Protein AF-A0A9E3K7C3-F1 (afdb_monomer_lite)

Foldseek 3Di:
DVVVVLVVVLVVLVVVLVVLVVVLVVLVVVLVCLVVVVQFDPDPVTDRPNVVSVVVNVVSVVVSVVSVVVSVCCVVCVDDDD

pLDDT: mean 85.53, std 9.81, range [46.81, 94.75]

Secondary structure (DSSP, 8-state):
-HHHHHHHHHHHHHHHHHHHHHHHHHHHHHHHHHHHTT-B-SSTT--BTHHHHHHHHHHHHHHHHHHHHHHHHHHHH-----

Structure (mmCIF, N/CA/C/O backbone):
data_AF-A0A9E3K7C3-F1
#
_entry.id   AF-A0A9E3K7C3-F1
#
loop_
_atom_site.group_PDB
_atom_site.id
_atom_site.type_symbol
_atom_site.label_atom_id
_atom_site.label_alt_id
_atom_site.label_comp_id
_atom_site.label_asym_id
_atom_site.label_entity_id
_atom_site.label_seq_id
_atom_site.pdbx_PDB_ins_code
_atom_site.Cartn_x
_atom_site.Cartn_y
_atom_site.Cartn_z
_atom_site.occupancy
_atom_site.B_iso_or_equiv
_atom_site.auth_seq_id
_atom_site.auth_comp_id
_atom_site.auth_asym_id
_atom_site.auth_atom_id
_atom_site.pdbx_PDB_model_num
ATOM 1 N N . PRO A 1 1 ? -18.584 12.851 23.123 1.00 74.69 1 PRO A N 1
ATOM 2 C CA . PRO A 1 1 ? -19.058 11.567 23.697 1.00 74.69 1 PRO A CA 1
ATOM 3 C C . PRO A 1 1 ? -18.318 10.335 23.125 1.00 74.69 1 PRO A C 1
ATOM 5 O O . PRO A 1 1 ? -18.025 10.306 21.930 1.00 74.69 1 PRO A O 1
ATOM 8 N N . PRO A 1 2 ? -18.031 9.313 23.954 1.00 76.94 2 PRO A N 1
ATOM 9 C CA . PRO A 1 2 ? -17.157 8.180 23.605 1.00 76.94 2 PRO A CA 1
ATOM 10 C C . PRO A 1 2 ? -17.672 7.320 22.438 1.00 76.94 2 PRO A C 1
ATOM 12 O O . PRO A 1 2 ? -16.885 6.810 21.645 1.00 76.94 2 PRO A O 1
ATOM 15 N N . ARG A 1 3 ? -18.997 7.231 22.252 1.00 75.25 3 ARG A N 1
ATOM 16 C CA . ARG A 1 3 ? -19.609 6.502 21.123 1.00 75.25 3 ARG A CA 1
ATOM 17 C C . ARG A 1 3 ? -19.332 7.162 19.764 1.00 75.25 3 ARG A C 1
ATOM 19 O O . ARG A 1 3 ? -19.128 6.460 18.784 1.00 75.25 3 ARG A O 1
ATOM 26 N N . VAL A 1 4 ? -19.266 8.496 19.713 1.00 84.94 4 VAL A N 1
ATOM 27 C CA . VAL A 1 4 ? -18.975 9.256 18.479 1.00 84.94 4 VAL A CA 1
ATOM 28 C C . VAL A 1 4 ? -17.500 9.135 18.097 1.00 84.94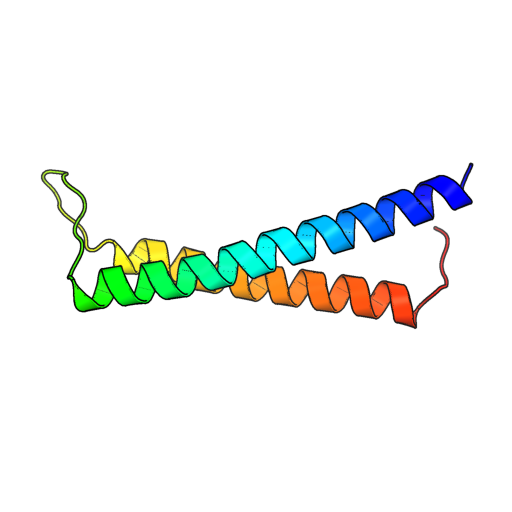 4 VAL A C 1
ATOM 30 O O . VAL A 1 4 ? -17.176 9.018 16.920 1.00 84.94 4 VAL A O 1
ATOM 33 N N . ASN A 1 5 ? -16.605 9.102 19.089 1.00 84.00 5 ASN A N 1
ATOM 34 C CA . ASN A 1 5 ? -15.178 8.893 18.847 1.00 84.00 5 ASN A CA 1
ATOM 35 C C . ASN A 1 5 ? -14.914 7.535 18.183 1.00 84.00 5 ASN A C 1
ATOM 37 O O . ASN A 1 5 ? -14.157 7.469 17.222 1.00 84.00 5 ASN A O 1
ATOM 41 N N . ARG A 1 6 ? -15.617 6.489 18.636 1.00 76.44 6 ARG A N 1
ATOM 42 C CA . ARG A 1 6 ? -15.520 5.136 18.077 1.00 76.44 6 ARG A CA 1
ATOM 43 C C . ARG A 1 6 ? -15.982 5.059 16.624 1.00 76.44 6 ARG A C 1
ATOM 45 O O . ARG A 1 6 ? -15.287 4.489 15.794 1.00 76.44 6 ARG A O 1
ATOM 52 N N . VAL A 1 7 ? -17.137 5.649 16.310 1.00 85.12 7 VAL A N 1
ATOM 53 C CA . VAL A 1 7 ? -17.638 5.685 14.924 1.00 85.12 7 VAL A CA 1
ATOM 54 C C . VAL A 1 7 ? -16.659 6.438 14.024 1.00 85.12 7 VAL A C 1
ATOM 56 O O . VAL A 1 7 ? -16.381 5.980 12.920 1.00 85.12 7 VAL A O 1
ATOM 59 N N . ARG A 1 8 ? -16.082 7.549 14.509 1.00 87.69 8 ARG A N 1
ATOM 60 C CA . ARG A 1 8 ? -15.058 8.292 13.764 1.00 87.69 8 ARG A CA 1
ATOM 61 C C . ARG A 1 8 ? -13.819 7.436 13.489 1.00 87.69 8 ARG A C 1
ATOM 63 O O . ARG A 1 8 ? -13.346 7.454 12.365 1.00 87.69 8 ARG A O 1
ATOM 70 N N . GLN A 1 9 ? -13.312 6.704 14.482 1.00 85.38 9 GLN A N 1
ATOM 71 C CA . GLN A 1 9 ? -12.128 5.845 14.325 1.00 85.38 9 GLN A CA 1
ATOM 72 C C . GLN A 1 9 ? -12.354 4.763 13.265 1.00 85.38 9 GLN A C 1
ATOM 74 O O . GLN A 1 9 ? -11.619 4.721 12.286 1.00 85.38 9 GLN A O 1
ATOM 79 N N . ILE A 1 10 ? -13.445 3.999 13.372 1.00 85.00 10 ILE A N 1
ATOM 80 C CA . ILE A 1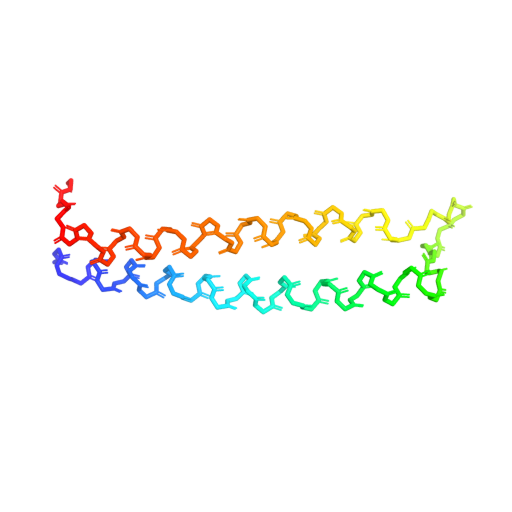 10 ? -13.769 2.943 12.398 1.00 85.00 10 ILE A CA 1
ATOM 81 C C . ILE A 1 10 ? -13.956 3.526 10.988 1.00 85.00 10 ILE A C 1
ATOM 83 O O . ILE A 1 10 ? -13.488 2.950 10.009 1.00 85.00 10 ILE A O 1
ATOM 87 N N . ALA A 1 11 ? -14.617 4.682 10.867 1.00 89.50 11 ALA A N 1
ATOM 88 C CA . ALA A 1 11 ? -14.789 5.343 9.575 1.00 89.50 11 ALA A CA 1
ATOM 89 C C . ALA A 1 11 ? -13.448 5.775 8.957 1.00 89.50 11 ALA A C 1
ATOM 91 O O . ALA A 1 11 ? -13.254 5.613 7.753 1.00 89.50 11 ALA A O 1
ATOM 92 N N . VAL A 1 12 ? -12.525 6.299 9.771 1.00 91.56 12 VAL A N 1
ATOM 93 C CA . VAL A 1 12 ? -11.181 6.697 9.327 1.00 91.56 12 VAL A CA 1
ATOM 94 C C . VAL A 1 12 ? -10.364 5.482 8.893 1.00 91.56 12 VAL A C 1
ATOM 96 O O . VAL A 1 12 ? -9.728 5.540 7.841 1.00 91.56 12 VAL A O 1
ATOM 99 N N . ASP A 1 13 ? -10.423 4.376 9.633 1.00 89.62 13 ASP A N 1
ATOM 100 C CA . ASP A 1 13 ? -9.684 3.156 9.292 1.00 89.62 13 ASP A CA 1
ATOM 101 C C . ASP A 1 13 ? -10.180 2.555 7.976 1.00 89.62 13 ASP A C 1
ATOM 103 O O . ASP A 1 13 ? -9.380 2.257 7.088 1.00 89.62 13 ASP A O 1
ATOM 107 N N . ILE A 1 14 ? -11.503 2.460 7.797 1.00 91.19 14 ILE A N 1
ATOM 108 C CA . ILE A 1 14 ? -12.111 1.981 6.549 1.00 91.19 14 ILE A CA 1
ATOM 109 C C . ILE A 1 14 ? -11.734 2.893 5.377 1.00 91.19 14 ILE A C 1
ATOM 111 O O . ILE A 1 14 ? -11.323 2.395 4.328 1.00 91.19 14 ILE A O 1
ATOM 115 N N . ALA A 1 15 ? -11.836 4.216 5.540 1.00 94.38 15 ALA A N 1
ATOM 116 C CA . ALA A 1 15 ? -11.465 5.163 4.489 1.00 94.38 15 ALA A CA 1
ATOM 117 C C . ALA A 1 15 ? -9.982 5.029 4.103 1.00 94.38 15 ALA A C 1
ATOM 119 O O . ALA A 1 15 ? -9.645 5.007 2.917 1.00 94.38 15 ALA A O 1
ATOM 120 N N . SER A 1 16 ? -9.110 4.874 5.101 1.00 92.50 16 SER A N 1
ATOM 121 C CA . SER A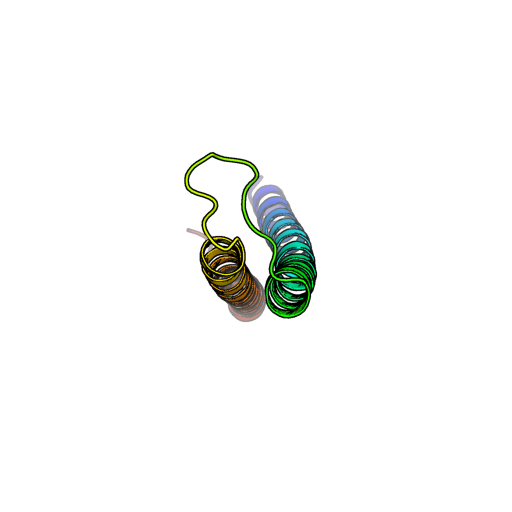 1 16 ? -7.669 4.698 4.907 1.00 92.50 16 SER A CA 1
ATOM 122 C C . SER A 1 16 ? -7.359 3.383 4.194 1.00 92.50 16 SER A C 1
ATOM 124 O O . SER A 1 16 ? -6.551 3.366 3.267 1.00 92.50 16 SER A O 1
ATOM 126 N N . PHE A 1 17 ? -8.034 2.293 4.566 1.00 93.44 17 PHE A N 1
ATOM 127 C CA . PHE A 1 17 ? -7.888 0.992 3.918 1.00 93.44 17 PHE A CA 1
ATOM 128 C C . PHE A 1 17 ? -8.340 1.012 2.456 1.00 93.44 17 PHE A C 1
ATOM 130 O O . PHE A 1 17 ? -7.609 0.530 1.594 1.00 93.44 17 PHE A O 1
ATOM 137 N N . VAL A 1 18 ? -9.498 1.609 2.154 1.00 94.38 18 VAL A N 1
ATOM 138 C CA . VAL A 1 18 ? -9.987 1.735 0.770 1.00 94.38 18 VAL A CA 1
ATOM 139 C C . VAL A 1 18 ? -9.004 2.540 -0.078 1.00 94.38 18 VAL A C 1
ATOM 141 O O . VAL A 1 18 ? -8.648 2.115 -1.178 1.00 94.38 18 VAL A O 1
ATOM 144 N N . PHE A 1 19 ? -8.524 3.672 0.443 1.00 93.19 19 PHE A N 1
ATOM 145 C CA . PHE A 1 19 ? -7.551 4.505 -0.257 1.00 93.19 19 PHE A CA 1
ATOM 146 C C . PHE A 1 19 ? -6.236 3.759 -0.509 1.00 93.19 19 PHE A C 1
ATOM 148 O O . PHE A 1 19 ? -5.773 3.693 -1.648 1.00 93.19 19 PHE A O 1
ATOM 155 N N . CYS A 1 20 ? -5.657 3.151 0.529 1.00 93.12 20 CYS A N 1
ATOM 156 C CA . CYS A 1 20 ? -4.388 2.437 0.406 1.00 93.12 20 CYS A CA 1
ATOM 157 C C . CYS A 1 20 ? -4.516 1.194 -0.481 1.00 93.12 20 CYS A C 1
ATOM 159 O O . CYS A 1 20 ? -3.622 0.932 -1.278 1.00 93.12 20 CYS A O 1
ATOM 161 N N . GLY A 1 21 ? -5.634 0.466 -0.409 1.00 93.12 21 GLY A N 1
ATOM 162 C CA . GLY A 1 21 ? -5.912 -0.679 -1.277 1.00 93.12 21 GLY A CA 1
ATOM 163 C C . GLY A 1 21 ? -6.016 -0.283 -2.751 1.00 93.12 21 GLY A C 1
ATOM 164 O O . GLY A 1 21 ? -5.395 -0.914 -3.607 1.00 93.12 21 GLY A O 1
ATOM 165 N N . PHE A 1 22 ? -6.726 0.809 -3.054 1.00 93.19 22 PHE A N 1
ATOM 166 C CA . PHE A 1 22 ? -6.783 1.359 -4.410 1.00 93.19 22 PHE A CA 1
ATOM 167 C C . PHE A 1 22 ? -5.399 1.802 -4.906 1.00 93.19 22 PHE A C 1
ATOM 169 O O . PHE A 1 22 ? -5.008 1.494 -6.035 1.00 93.19 22 PHE A O 1
ATOM 176 N N . PHE A 1 23 ? -4.635 2.493 -4.057 1.00 91.56 23 PHE A N 1
ATOM 177 C CA . PHE A 1 23 ? -3.303 2.976 -4.408 1.00 91.56 23 PHE A CA 1
ATOM 178 C C . PHE A 1 23 ? -2.317 1.825 -4.632 1.00 91.56 23 PHE A C 1
ATOM 180 O O . PHE A 1 23 ? -1.552 1.857 -5.594 1.00 91.56 23 PHE A O 1
ATOM 187 N N . ALA A 1 24 ? -2.367 0.781 -3.803 1.00 93.19 24 ALA A N 1
ATOM 188 C CA . ALA A 1 24 ? -1.567 -0.429 -3.964 1.00 93.19 24 ALA A CA 1
ATOM 189 C C . ALA A 1 24 ? -1.864 -1.128 -5.300 1.00 93.19 24 ALA A C 1
ATOM 191 O O . ALA A 1 24 ? -0.936 -1.476 -6.029 1.00 93.19 24 ALA A O 1
ATOM 192 N N . TRP A 1 25 ? -3.144 -1.247 -5.668 1.00 91.75 25 TRP A N 1
ATOM 193 C CA . TRP A 1 25 ? -3.551 -1.805 -6.961 1.00 91.75 25 TRP A CA 1
ATOM 194 C C . TRP A 1 25 ? -3.012 -0.989 -8.144 1.00 91.75 25 TRP A C 1
ATOM 196 O O . TRP A 1 25 ? -2.394 -1.534 -9.058 1.00 91.75 25 TRP A O 1
ATOM 206 N N . LYS A 1 26 ? -3.186 0.339 -8.115 1.00 93.00 26 LYS A N 1
ATOM 207 C CA . LYS A 1 26 ? -2.661 1.232 -9.161 1.00 93.00 26 LYS A CA 1
ATOM 208 C C . LYS A 1 26 ? -1.134 1.224 -9.236 1.00 93.00 26 LYS A C 1
ATOM 210 O O . LYS A 1 26 ? -0.601 1.315 -10.338 1.00 93.00 26 LYS A O 1
ATOM 215 N N . SER A 1 27 ? -0.455 1.091 -8.097 1.00 91.38 27 SER A N 1
ATOM 216 C CA . SER A 1 27 ? 1.008 0.994 -8.024 1.00 91.38 27 SER A CA 1
ATOM 217 C C . SER A 1 27 ? 1.520 -0.261 -8.725 1.00 91.38 27 SER A C 1
ATOM 219 O O . SER A 1 27 ? 2.497 -0.179 -9.458 1.00 91.38 27 SER A O 1
ATOM 221 N N . TRP A 1 28 ? 0.818 -1.390 -8.578 1.00 90.00 28 TRP A N 1
ATOM 222 C CA . TRP A 1 28 ? 1.185 -2.648 -9.234 1.00 90.00 28 TRP A CA 1
ATOM 223 C C . TRP A 1 28 ? 1.124 -2.552 -10.761 1.00 90.00 28 TRP A C 1
ATOM 225 O O . TRP A 1 28 ? 2.036 -3.002 -11.445 1.00 90.00 28 TRP A O 1
ATOM 235 N N . ILE A 1 29 ? 0.081 -1.908 -11.290 1.00 91.88 29 ILE A N 1
ATOM 236 C CA . ILE A 1 29 ? -0.057 -1.658 -12.733 1.00 91.88 29 ILE A CA 1
ATOM 237 C C . ILE A 1 29 ? 1.059 -0.728 -13.223 1.00 91.88 29 ILE A C 1
ATOM 239 O O . ILE A 1 29 ? 1.670 -0.982 -14.250 1.00 91.88 29 ILE A O 1
ATOM 243 N N . LEU A 1 30 ? 1.348 0.342 -12.476 1.00 88.69 30 LEU A N 1
ATOM 244 C CA . LEU A 1 30 ? 2.407 1.288 -12.834 1.00 88.69 30 LEU A CA 1
ATOM 245 C C . LEU A 1 30 ? 3.797 0.633 -12.821 1.00 88.69 30 LEU A C 1
ATOM 247 O O . LEU A 1 30 ? 4.655 0.985 -13.626 1.00 88.69 30 LEU A O 1
ATOM 251 N N . LEU A 1 31 ? 4.023 -0.296 -11.892 1.00 89.94 31 LEU A N 1
ATOM 252 C CA . LEU A 1 31 ? 5.253 -1.069 -11.815 1.00 89.94 31 LEU A CA 1
ATOM 253 C C . LEU A 1 31 ? 5.415 -1.983 -13.031 1.00 89.94 31 LEU A C 1
ATOM 255 O O . LEU A 1 31 ? 6.494 -1.995 -13.614 1.00 89.94 31 LEU A O 1
ATOM 259 N N . ASP A 1 32 ? 4.367 -2.727 -13.390 1.00 90.12 32 ASP A N 1
ATOM 260 C CA . ASP A 1 32 ? 4.365 -3.607 -14.563 1.00 90.12 32 ASP A CA 1
ATOM 261 C C . ASP A 1 32 ? 4.678 -2.814 -15.836 1.00 90.12 32 ASP A C 1
ATOM 263 O O . ASP A 1 32 ? 5.639 -3.130 -16.535 1.00 90.12 32 ASP A O 1
ATOM 267 N N . GLU A 1 33 ? 3.985 -1.691 -16.038 1.00 88.62 33 GLU A N 1
ATOM 268 C CA . GLU A 1 33 ? 4.235 -0.788 -17.164 1.00 88.62 33 GLU A CA 1
ATOM 269 C C . GLU A 1 33 ? 5.688 -0.288 -17.171 1.00 88.62 33 GLU A C 1
ATOM 271 O O . GLU A 1 33 ? 6.374 -0.350 -18.184 1.00 88.62 33 GLU A O 1
ATOM 276 N N . ALA A 1 34 ? 6.212 0.155 -16.023 1.00 87.44 34 ALA A N 1
ATOM 277 C CA . ALA A 1 34 ? 7.582 0.659 -15.938 1.00 87.44 34 ALA A CA 1
ATOM 278 C C . ALA A 1 34 ? 8.650 -0.415 -16.205 1.00 87.44 34 ALA A C 1
ATOM 280 O O . ALA A 1 34 ? 9.761 -0.066 -16.618 1.00 87.44 34 ALA A O 1
ATOM 281 N N . ILE A 1 35 ? 8.339 -1.692 -15.958 1.00 85.50 35 ILE A N 1
ATOM 282 C CA . ILE A 1 35 ? 9.211 -2.829 -16.275 1.00 85.50 35 ILE A CA 1
ATOM 283 C C . ILE A 1 35 ? 9.128 -3.157 -17.770 1.00 85.50 35 ILE A C 1
ATOM 285 O O . ILE A 1 35 ? 10.171 -3.296 -18.411 1.00 85.50 35 ILE A O 1
ATOM 289 N N . VAL A 1 36 ? 7.917 -3.270 -18.323 1.00 87.69 36 VAL A N 1
ATOM 290 C CA . VAL A 1 36 ? 7.682 -3.650 -19.727 1.00 87.69 36 VAL A CA 1
ATOM 291 C C . VAL A 1 36 ? 8.173 -2.556 -20.677 1.00 87.69 36 VAL A C 1
ATOM 293 O O . VAL A 1 36 ? 8.994 -2.826 -21.557 1.00 87.69 36 VAL A O 1
ATOM 296 N N . ASP A 1 37 ? 7.772 -1.310 -20.436 1.00 84.88 37 ASP A N 1
ATOM 297 C CA . ASP A 1 37 ? 8.107 -0.160 -21.282 1.00 84.88 37 ASP A CA 1
ATOM 298 C C . ASP A 1 37 ? 9.466 0.466 -20.948 1.00 84.88 37 ASP A C 1
ATOM 300 O O . ASP A 1 37 ? 9.872 1.449 -21.570 1.00 84.88 37 ASP A O 1
ATOM 304 N N . ASN A 1 38 ? 10.204 -0.105 -19.985 1.00 80.31 38 ASN A N 1
ATOM 305 C CA . ASN A 1 38 ? 11.520 0.374 -19.559 1.00 80.31 38 ASN A CA 1
ATOM 306 C C . ASN A 1 38 ? 11.529 1.889 -19.310 1.00 80.31 38 ASN A C 1
ATOM 308 O O . ASN A 1 38 ? 12.359 2.629 -19.850 1.00 80.31 38 ASN A O 1
ATOM 312 N N . PHE A 1 39 ? 10.599 2.376 -18.487 1.00 82.56 39 PHE A N 1
ATOM 313 C CA . PHE A 1 39 ? 10.572 3.793 -18.154 1.00 82.56 39 PHE A CA 1
ATOM 314 C C . PHE A 1 39 ? 11.844 4.194 -17.406 1.00 82.56 39 PHE A C 1
ATOM 316 O O . PHE A 1 39 ? 12.189 3.637 -16.361 1.00 82.56 39 PHE A O 1
ATOM 323 N N . HIS A 1 40 ? 12.510 5.223 -17.927 1.00 81.81 40 HIS A N 1
ATOM 324 C CA . HIS A 1 40 ? 13.653 5.872 -17.296 1.00 81.81 40 HIS A CA 1
ATOM 325 C C . HIS A 1 40 ? 13.308 7.325 -16.978 1.00 81.81 40 HIS A C 1
ATOM 327 O O . HIS A 1 40 ? 12.550 7.980 -17.696 1.00 81.81 40 HIS A O 1
ATOM 333 N N . SER A 1 41 ? 13.837 7.833 -15.868 1.00 81.94 41 SER A N 1
ATOM 334 C CA . SER A 1 41 ? 13.645 9.241 -15.516 1.00 81.94 41 SER A CA 1
ATOM 335 C C . SER A 1 41 ? 14.293 10.140 -16.576 1.00 81.94 41 SER A C 1
ATOM 337 O O . SER A 1 41 ? 15.391 9.851 -17.034 1.00 81.94 41 SER A O 1
ATOM 339 N N . GLY A 1 42 ? 13.657 11.258 -16.940 1.00 77.38 42 GLY A N 1
ATOM 340 C CA . GLY A 1 42 ? 14.167 12.202 -17.950 1.00 77.38 42 GLY A CA 1
ATOM 341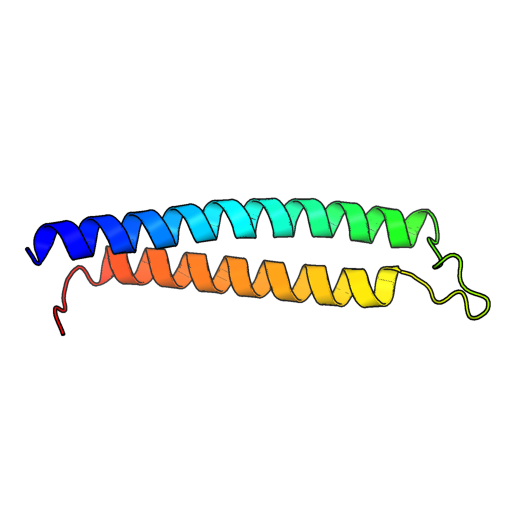 C C . GLY A 1 42 ? 15.411 13.005 -17.534 1.00 77.38 42 GLY A C 1
ATOM 342 O O . GLY A 1 42 ? 15.692 14.043 -18.126 1.00 77.38 42 GLY A O 1
ATOM 343 N N . SER A 1 43 ? 16.125 12.583 -16.487 1.00 80.25 43 SER A N 1
ATOM 344 C CA . SER A 1 43 ? 17.357 13.224 -16.023 1.00 80.25 43 SER A CA 1
ATOM 345 C C . SER A 1 43 ? 18.582 12.665 -16.750 1.00 80.25 43 SER A C 1
ATOM 347 O O . SER A 1 43 ? 18.562 11.547 -17.252 1.00 80.25 43 SER A O 1
ATOM 349 N N . THR A 1 44 ? 19.692 13.407 -16.736 1.00 76.81 44 THR A N 1
ATOM 350 C CA . THR A 1 44 ? 20.977 12.993 -17.332 1.00 76.81 44 THR A CA 1
ATOM 351 C C . THR A 1 44 ? 21.504 11.650 -16.802 1.00 76.81 44 THR A C 1
ATOM 353 O O . THR A 1 44 ? 22.288 10.995 -17.479 1.00 76.81 44 THR A O 1
ATOM 356 N N . TRP A 1 45 ? 21.086 11.235 -15.599 1.00 76.94 45 TRP A N 1
ATOM 357 C CA . TRP A 1 45 ? 21.447 9.941 -15.008 1.00 76.94 45 TRP A CA 1
ATOM 358 C C . TRP A 1 45 ? 20.491 8.807 -15.415 1.00 76.94 45 TRP A C 1
ATOM 360 O O . TRP A 1 45 ? 20.896 7.650 -15.407 1.00 76.94 45 TRP A O 1
ATOM 370 N N . GLY A 1 46 ? 19.245 9.134 -15.777 1.00 75.19 46 GLY A N 1
ATOM 371 C CA . GLY A 1 46 ? 18.267 8.213 -16.357 1.00 75.19 46 GLY A CA 1
ATOM 372 C C . GLY A 1 46 ? 18.149 6.847 -15.682 1.00 75.19 46 GLY A C 1
ATOM 373 O O . GLY A 1 46 ? 18.288 5.851 -16.378 1.00 75.19 46 GLY A O 1
ATOM 374 N N . PRO A 1 47 ? 17.917 6.746 -14.361 1.00 79.81 47 PRO A N 1
ATOM 375 C CA . PRO A 1 47 ? 17.714 5.460 -13.714 1.00 79.81 47 PRO A CA 1
ATOM 376 C C . PRO A 1 47 ? 16.369 4.848 -14.106 1.00 79.81 47 PRO A C 1
ATOM 378 O O . PRO A 1 47 ? 15.400 5.582 -14.349 1.00 79.81 47 PRO A O 1
ATOM 381 N N . PRO A 1 48 ? 16.273 3.515 -14.095 1.00 80.00 48 PRO A N 1
ATOM 382 C CA . PRO A 1 48 ? 15.018 2.841 -14.350 1.00 80.00 48 PRO A CA 1
ATOM 383 C C . PRO A 1 48 ? 14.014 3.102 -13.214 1.00 80.00 48 PRO A C 1
ATOM 385 O O . PRO A 1 48 ? 14.312 2.907 -12.031 1.00 80.00 48 PRO A O 1
ATOM 388 N N . LEU A 1 49 ? 12.801 3.528 -13.571 1.00 84.31 49 LEU A N 1
ATOM 389 C CA . LEU A 1 49 ? 11.724 3.873 -12.632 1.00 84.31 49 LEU A CA 1
ATOM 390 C C . LEU A 1 49 ? 11.107 2.648 -11.937 1.00 84.31 49 LEU A C 1
ATOM 392 O O . LEU A 1 49 ? 10.435 2.801 -10.917 1.00 84.31 49 LEU A O 1
ATOM 396 N N . TRP A 1 50 ? 11.379 1.430 -12.416 1.00 83.44 50 TRP A N 1
ATOM 397 C CA . TRP A 1 50 ? 10.880 0.213 -11.772 1.00 83.44 50 TRP A CA 1
ATOM 398 C C . TRP A 1 50 ? 11.440 0.023 -10.354 1.00 83.44 50 TRP A C 1
ATOM 400 O O . TRP A 1 50 ? 10.745 -0.525 -9.502 1.00 83.44 50 TRP A O 1
ATOM 410 N N . ILE A 1 51 ? 12.651 0.514 -10.048 1.00 86.25 51 ILE A N 1
ATOM 411 C CA . ILE A 1 51 ? 13.235 0.405 -8.698 1.00 86.25 51 ILE A CA 1
ATOM 412 C C . ILE A 1 51 ? 12.391 1.190 -7.678 1.00 86.25 51 ILE A C 1
ATOM 414 O O . ILE A 1 51 ? 11.864 0.570 -6.751 1.00 86.25 51 ILE A O 1
ATOM 418 N N . PRO A 1 52 ? 12.184 2.516 -7.823 1.00 88.38 52 PRO A N 1
ATOM 419 C CA . PRO A 1 52 ? 11.340 3.259 -6.890 1.00 88.38 52 PRO A CA 1
ATOM 420 C C . PRO A 1 52 ? 9.880 2.788 -6.909 1.00 88.38 52 PRO A C 1
ATOM 422 O O . PRO A 1 52 ? 9.248 2.731 -5.851 1.00 88.38 52 PRO A O 1
ATOM 425 N N . TYR A 1 53 ? 9.340 2.399 -8.068 1.00 88.06 53 TYR A N 1
ATOM 426 C CA . TYR A 1 53 ? 7.967 1.892 -8.144 1.00 88.06 53 TYR A CA 1
ATOM 427 C C . TYR A 1 53 ? 7.800 0.530 -7.471 1.00 88.06 53 TYR A C 1
ATOM 429 O O . TYR A 1 53 ? 6.755 0.288 -6.868 1.00 88.06 53 TYR A O 1
ATOM 437 N N . SER A 1 54 ? 8.815 -0.338 -7.496 1.00 90.06 54 SER A N 1
ATOM 438 C CA . SER A 1 54 ? 8.746 -1.640 -6.826 1.00 90.06 54 SER A CA 1
ATOM 439 C C . SER A 1 54 ? 8.702 -1.457 -5.314 1.00 90.06 54 SER A C 1
ATOM 441 O O . SER A 1 54 ? 7.826 -2.014 -4.655 1.00 90.06 54 SER A O 1
ATOM 443 N N . LEU A 1 55 ? 9.555 -0.580 -4.773 1.00 92.12 55 LEU A N 1
ATOM 444 C CA . LEU A 1 55 ? 9.556 -0.243 -3.352 1.00 92.12 55 LEU A CA 1
ATOM 445 C C . LEU A 1 55 ? 8.223 0.382 -2.915 1.00 92.12 55 LEU A C 1
ATOM 447 O O . LEU A 1 55 ? 7.673 -0.004 -1.884 1.00 92.12 55 LEU A O 1
ATOM 451 N N . MET A 1 56 ? 7.677 1.306 -3.710 1.00 91.94 56 MET A N 1
ATOM 452 C CA . MET A 1 56 ? 6.367 1.913 -3.454 1.00 91.94 56 MET A CA 1
ATOM 453 C C . MET A 1 56 ? 5.249 0.864 -3.453 1.00 91.94 56 MET A C 1
ATOM 455 O O . MET A 1 56 ? 4.412 0.851 -2.551 1.00 91.94 56 MET A O 1
ATOM 459 N N . THR A 1 57 ? 5.254 -0.032 -4.440 1.00 91.69 57 THR A N 1
ATOM 460 C CA . THR A 1 57 ? 4.245 -1.087 -4.588 1.00 91.69 57 THR A CA 1
ATOM 461 C C . THR A 1 57 ? 4.286 -2.054 -3.408 1.00 91.69 57 THR A C 1
ATOM 463 O O . THR A 1 57 ? 3.247 -2.344 -2.813 1.00 91.69 57 THR A O 1
ATOM 466 N N . VAL A 1 58 ? 5.479 -2.499 -3.004 1.00 94.31 58 VAL A N 1
ATOM 467 C CA . VAL A 1 58 ? 5.668 -3.365 -1.829 1.00 94.31 58 VAL A CA 1
ATOM 468 C C . VAL A 1 58 ? 5.261 -2.643 -0.539 1.00 94.31 58 VAL A C 1
ATOM 470 O O . VAL A 1 58 ? 4.545 -3.206 0.286 1.00 94.31 58 VAL A O 1
ATOM 473 N N . GLY A 1 59 ? 5.646 -1.376 -0.372 1.00 93.81 59 GLY A N 1
ATOM 474 C CA . GLY A 1 59 ? 5.279 -0.582 0.802 1.00 93.81 59 GLY A CA 1
ATOM 475 C C . GLY A 1 59 ? 3.765 -0.400 0.944 1.00 93.81 59 GLY A C 1
ATOM 476 O O . GLY A 1 59 ? 3.209 -0.648 2.014 1.00 93.81 59 GLY A O 1
ATOM 477 N N . MET A 1 60 ? 3.079 -0.030 -0.140 1.00 92.88 60 MET A N 1
ATOM 478 C CA . MET A 1 60 ? 1.628 0.190 -0.123 1.00 92.88 60 MET A CA 1
ATOM 479 C C . MET A 1 60 ? 0.824 -1.101 0.022 1.00 92.88 60 MET A C 1
ATOM 481 O O . MET A 1 60 ? -0.217 -1.097 0.678 1.00 92.88 60 MET A O 1
ATOM 485 N N . THR A 1 61 ? 1.303 -2.217 -0.529 1.00 92.88 61 THR A N 1
ATOM 486 C CA . THR A 1 61 ? 0.661 -3.527 -0.327 1.00 92.88 61 THR A CA 1
ATOM 487 C C . THR A 1 61 ? 0.801 -4.011 1.116 1.00 92.88 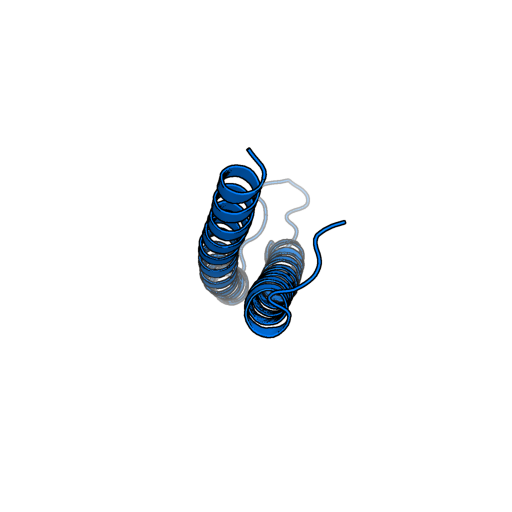61 THR A C 1
ATOM 489 O O . THR A 1 61 ? -0.194 -4.436 1.707 1.00 92.88 61 THR A O 1
ATOM 492 N N . LEU A 1 62 ? 1.986 -3.873 1.723 1.00 94.75 62 LEU A N 1
ATOM 493 C CA . LEU A 1 62 ? 2.199 -4.183 3.142 1.00 94.75 62 LEU A CA 1
ATOM 494 C C . LEU A 1 62 ? 1.341 -3.302 4.056 1.00 94.75 62 LEU A C 1
ATOM 496 O O . LEU A 1 62 ? 0.697 -3.811 4.974 1.00 94.75 62 LEU A O 1
ATOM 500 N N . LEU A 1 63 ? 1.284 -1.996 3.789 1.00 93.00 63 LEU A N 1
ATOM 501 C CA . LEU A 1 63 ? 0.476 -1.060 4.569 1.00 93.00 63 LEU A CA 1
ATOM 502 C C . LEU A 1 63 ? -1.029 -1.332 4.405 1.00 93.00 63 LEU A C 1
ATOM 504 O O . LEU A 1 63 ? -1.772 -1.307 5.387 1.00 93.00 63 LEU A O 1
ATOM 508 N N . GLY A 1 64 ? -1.480 -1.669 3.194 1.00 92.56 64 GLY A N 1
ATOM 509 C CA . GLY A 1 64 ? -2.851 -2.117 2.945 1.00 92.56 64 GLY A CA 1
ATOM 510 C C . GLY A 1 64 ? -3.202 -3.378 3.739 1.00 92.56 64 GLY 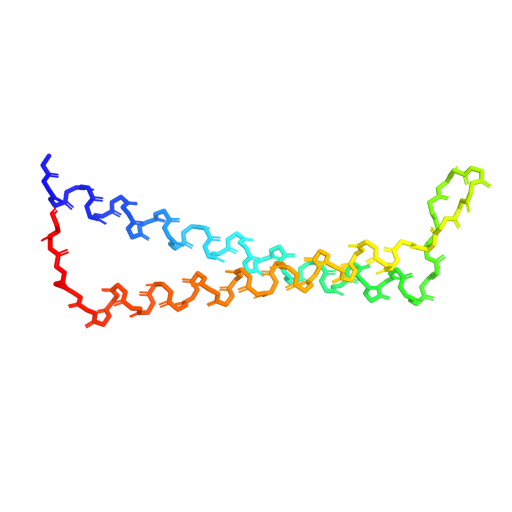A C 1
ATOM 511 O O . GLY A 1 64 ? -4.260 -3.436 4.367 1.00 92.56 64 GLY A O 1
ATOM 512 N N . LEU A 1 65 ? -2.291 -4.356 3.793 1.00 93.12 65 LEU A N 1
ATOM 513 C CA . LEU A 1 65 ? -2.459 -5.560 4.611 1.00 93.12 65 LEU A CA 1
ATOM 514 C C . LEU A 1 65 ? -2.511 -5.226 6.111 1.00 93.12 65 LEU A C 1
ATOM 516 O O . LEU A 1 65 ? -3.350 -5.760 6.836 1.00 93.12 65 LEU A O 1
ATOM 520 N N . GLN A 1 66 ? -1.661 -4.311 6.576 1.00 94.19 66 GLN A N 1
ATOM 521 C CA . GLN A 1 66 ? -1.648 -3.865 7.969 1.00 94.19 66 GLN A CA 1
ATOM 522 C C . GLN A 1 66 ? -2.961 -3.176 8.372 1.00 94.19 66 GLN A C 1
ATOM 524 O O . GLN A 1 66 ? -3.477 -3.430 9.463 1.00 94.19 66 GLN A O 1
ATOM 529 N N . LEU A 1 67 ? -3.519 -2.330 7.503 1.00 92.38 67 LEU A N 1
ATOM 530 C CA . LEU A 1 67 ? -4.822 -1.689 7.709 1.00 92.38 67 LEU A CA 1
ATOM 531 C C . LEU A 1 67 ? -5.963 -2.713 7.726 1.00 92.38 67 LEU A C 1
ATOM 533 O O . LEU A 1 67 ? -6.841 -2.632 8.583 1.00 92.38 67 LEU A O 1
ATOM 537 N N . LEU A 1 68 ? -5.924 -3.715 6.841 1.00 91.00 68 LEU A N 1
ATOM 538 C CA . LEU A 1 68 ? -6.901 -4.806 6.838 1.00 91.00 68 LEU A CA 1
ATOM 539 C C . LEU A 1 68 ? -6.895 -5.552 8.174 1.00 91.00 68 LEU A C 1
ATOM 541 O O . LEU A 1 68 ? -7.950 -5.779 8.764 1.00 91.00 68 LEU A O 1
ATOM 545 N N . ILE A 1 69 ? -5.706 -5.898 8.673 1.00 92.69 69 ILE A N 1
ATOM 546 C CA . ILE A 1 69 ? -5.554 -6.583 9.961 1.00 92.69 69 ILE A CA 1
ATOM 547 C C . ILE A 1 69 ? -6.051 -5.700 11.113 1.00 92.69 69 ILE A C 1
ATOM 549 O O . ILE A 1 69 ? -6.734 -6.212 11.998 1.00 92.69 69 ILE A O 1
ATOM 553 N N . GLN A 1 70 ? -5.763 -4.392 11.105 1.00 90.06 70 GLN A N 1
ATOM 554 C CA . GLN A 1 70 ? -6.289 -3.451 12.106 1.00 90.06 70 GLN A CA 1
ATOM 555 C C . GLN A 1 70 ? -7.819 -3.431 12.120 1.00 90.06 70 GLN A C 1
ATOM 557 O O . GLN A 1 70 ? -8.413 -3.644 13.174 1.00 90.06 70 GLN A O 1
ATOM 562 N N . ILE A 1 71 ? -8.458 -3.285 10.958 1.00 88.56 71 ILE A N 1
ATOM 563 C CA . ILE A 1 71 ? -9.924 -3.279 10.845 1.00 88.56 71 ILE A CA 1
ATOM 564 C C . ILE A 1 71 ? -10.519 -4.599 11.346 1.00 88.56 71 ILE A C 1
ATOM 566 O O . ILE A 1 71 ? -11.481 -4.599 12.117 1.00 88.56 71 ILE A O 1
ATOM 570 N N . VAL A 1 72 ? -9.938 -5.734 10.944 1.00 89.62 72 VAL A N 1
ATOM 571 C CA . VAL A 1 72 ? -10.380 -7.060 11.402 1.00 89.62 72 VAL A CA 1
ATOM 572 C C . VAL A 1 72 ? -10.206 -7.201 12.914 1.00 89.62 72 VAL A C 1
ATOM 574 O O . VAL A 1 72 ? -11.099 -7.726 13.579 1.00 89.62 72 VAL A O 1
ATOM 577 N N . ASN A 1 73 ? -9.100 -6.725 13.484 1.00 89.12 73 ASN A N 1
ATOM 578 C CA . ASN A 1 73 ? -8.876 -6.776 14.925 1.00 89.12 73 ASN A CA 1
ATOM 579 C C . ASN A 1 73 ? -9.853 -5.894 15.698 1.00 89.12 73 ASN A C 1
ATOM 581 O O . ASN A 1 73 ? -10.372 -6.370 16.704 1.00 89.12 73 ASN A O 1
ATOM 585 N N . GLU A 1 74 ? -10.151 -4.684 15.229 1.00 85.19 74 GLU A N 1
ATOM 586 C CA . GLU A 1 74 ? -11.160 -3.799 15.830 1.00 85.19 74 GLU A CA 1
ATOM 587 C C . GLU A 1 74 ? -12.557 -4.439 15.805 1.00 85.19 74 GLU A C 1
ATOM 589 O O . GLU A 1 74 ? -13.260 -4.473 16.821 1.00 85.19 74 GLU A O 1
ATOM 594 N N . LEU A 1 75 ? -12.929 -5.048 14.672 1.00 83.19 75 LEU A N 1
ATOM 595 C CA . LEU A 1 75 ? -14.179 -5.800 14.517 1.00 83.19 75 LEU A CA 1
ATOM 596 C C . LEU A 1 75 ? -14.255 -7.013 15.453 1.00 83.19 75 LEU A C 1
ATOM 598 O O . LEU A 1 75 ? -15.301 -7.258 16.056 1.00 83.19 75 LEU A O 1
ATOM 602 N N . ARG A 1 76 ? -13.167 -7.786 15.574 1.00 84.50 76 ARG A N 1
ATOM 603 C CA . ARG A 1 76 ? -13.121 -8.995 16.415 1.00 84.50 76 ARG A CA 1
ATOM 604 C C . ARG A 1 76 ? -13.036 -8.674 17.900 1.00 84.50 76 ARG A C 1
ATOM 606 O O . ARG A 1 76 ? -13.633 -9.394 18.698 1.00 84.50 76 ARG A O 1
ATOM 613 N N . HIS A 1 77 ? -12.283 -7.644 18.280 1.00 72.00 77 HIS A N 1
ATOM 614 C CA . HIS A 1 77 ? -12.054 -7.347 19.685 1.00 72.00 77 HIS A CA 1
ATOM 615 C C . HIS A 1 77 ? -13.235 -6.622 20.314 1.00 72.00 77 HIS A C 1
ATOM 617 O O . HIS A 1 77 ? -13.556 -6.979 21.442 1.00 72.00 77 HIS A O 1
ATOM 623 N N . GLY A 1 78 ? -13.924 -5.675 19.653 1.00 63.88 78 GLY A N 1
ATOM 624 C CA . GLY A 1 78 ? -15.160 -5.024 20.156 1.00 63.88 78 GLY A CA 1
ATOM 625 C C . GLY A 1 78 ? -15.121 -4.438 21.594 1.00 63.88 78 GLY A C 1
ATOM 626 O O . GLY A 1 78 ? -16.118 -3.921 22.100 1.00 63.88 78 GLY A O 1
ATOM 627 N N . ARG A 1 79 ? -13.970 -4.532 22.258 1.00 61.41 79 ARG A N 1
ATOM 628 C CA . ARG A 1 79 ? -13.585 -4.292 23.650 1.00 61.41 79 ARG A CA 1
ATOM 629 C C . ARG A 1 79 ? -12.075 -4.076 23.521 1.00 61.41 79 ARG A C 1
ATOM 631 O O . ARG A 1 79 ? -11.362 -5.005 23.181 1.00 61.41 79 ARG A O 1
ATOM 638 N N . LEU A 1 80 ? -11.548 -2.875 23.670 1.00 49.34 80 LEU A N 1
ATOM 639 C CA . LEU A 1 80 ? -11.423 -2.229 24.963 1.00 49.34 80 LEU A CA 1
ATOM 640 C C . LEU A 1 80 ? -11.452 -0.705 24.771 1.00 49.34 80 LEU A C 1
ATOM 642 O O . LEU A 1 80 ? -10.725 -0.183 23.929 1.00 49.34 80 LEU A O 1
ATOM 646 N N . PRO A 1 81 ? -12.267 0.028 25.544 1.00 52.31 81 PRO A N 1
ATOM 647 C CA . PRO A 1 81 ? -11.938 1.412 25.842 1.00 52.31 81 PRO A CA 1
ATOM 648 C C . PRO A 1 81 ? -10.625 1.420 26.642 1.00 52.31 81 PRO A C 1
ATOM 650 O O . PRO A 1 81 ? -10.567 0.814 27.713 1.00 52.31 81 PRO A O 1
ATOM 653 N N . ALA A 1 82 ? -9.588 2.056 26.101 1.00 46.81 82 ALA A N 1
ATOM 654 C CA . ALA A 1 82 ? -8.584 2.712 26.931 1.00 46.81 82 ALA A CA 1
ATOM 655 C C . ALA A 1 82 ? -9.136 4.081 27.351 1.00 46.81 82 ALA A C 1
ATOM 657 O O . ALA A 1 82 ? -9.815 4.716 26.504 1.00 46.81 82 ALA A O 1
#

Radius of gyration: 18.05 Å; chains: 1; bounding box: 41×22×48 Å

Sequence (82 aa):
PPRVNRVRQIAVDIASFVFCGFFAWKSWILLDEAIVDNFHSGSTWGPPLWIPYSLMTVGMTLLGLQLLIQIVNELRHGRLPA